Protein AF-A0A924CI95-F1 (afdb_monomer)

Secondary structure (DSSP, 8-state):
--HHHHHHHHHHHHHHHHSSS-HHHHSPPTTEEEE-SS---B-TTS-BBSS-TT-S-TTSSPBGGGGHHHHHHHHTTSPPP--PPPSSS----EEEESSSS--EEEEEEES-PPTTS--SSS--B--EETTTTEEEEEEE-

Structure (mmCIF, N/CA/C/O backbone):
data_AF-A0A924CI95-F1
#
_entry.id   AF-A0A924CI95-F1
#
loop_
_atom_site.group_PDB
_atom_site.id
_atom_site.type_symbol
_atom_site.label_atom_id
_atom_site.label_alt_id
_atom_site.label_comp_id
_atom_site.label_asym_id
_atom_site.label_entity_id
_atom_site.label_seq_id
_atom_site.pdbx_PDB_ins_code
_atom_site.Cartn_x
_atom_site.Cartn_y
_atom_site.Cartn_z
_atom_site.occupancy
_atom_site.B_iso_or_equiv
_atom_site.auth_seq_id
_atom_site.auth_comp_id
_atom_site.auth_asym_id
_atom_site.auth_atom_id
_atom_site.pdbx_PDB_model_num
ATOM 1 N N . MET A 1 1 ? -2.019 -17.481 0.273 1.00 57.91 1 MET A N 1
ATOM 2 C CA . MET A 1 1 ? -2.582 -16.121 0.451 1.00 57.91 1 MET A CA 1
ATOM 3 C C . MET A 1 1 ? -1.771 -15.187 -0.426 1.00 57.91 1 MET A C 1
ATOM 5 O O . MET A 1 1 ? -0.556 -15.307 -0.402 1.00 57.91 1 MET A O 1
ATOM 9 N N . THR A 1 2 ? -2.404 -14.341 -1.238 1.00 73.06 2 THR A N 1
ATOM 10 C CA . THR A 1 2 ? -1.677 -13.394 -2.101 1.00 73.06 2 THR A CA 1
ATOM 11 C C . THR A 1 2 ? -1.003 -12.303 -1.264 1.00 73.06 2 THR A C 1
ATOM 13 O O . THR A 1 2 ? -1.519 -11.950 -0.201 1.00 73.06 2 THR A O 1
ATOM 16 N N . VAL A 1 3 ? 0.123 -11.753 -1.738 1.00 78.25 3 VAL A N 1
ATOM 17 C CA . VAL A 1 3 ? 0.862 -10.661 -1.064 1.00 78.25 3 VAL A CA 1
ATOM 18 C C . VAL A 1 3 ? -0.058 -9.488 -0.728 1.00 78.25 3 VAL A C 1
ATOM 20 O O . VAL A 1 3 ? -0.042 -8.989 0.393 1.00 78.25 3 VAL A O 1
ATOM 23 N N . GLY A 1 4 ? -0.942 -9.099 -1.652 1.00 79.12 4 GLY A N 1
ATOM 24 C CA . GLY A 1 4 ? -1.919 -8.045 -1.386 1.00 79.12 4 GLY A CA 1
ATOM 25 C C . GLY A 1 4 ? -2.813 -8.359 -0.190 1.00 79.12 4 GLY A C 1
ATOM 26 O O . GLY A 1 4 ? -3.060 -7.481 0.634 1.00 79.12 4 GLY A O 1
ATOM 27 N N . ASN A 1 5 ? -3.307 -9.597 -0.075 1.00 81.56 5 ASN A N 1
ATOM 28 C CA . ASN A 1 5 ? -4.208 -9.973 1.014 1.00 81.56 5 ASN A CA 1
ATOM 29 C C . ASN A 1 5 ? -3.487 -10.021 2.363 1.00 81.56 5 ASN A C 1
ATOM 31 O O . ASN A 1 5 ? -4.116 -9.769 3.389 1.00 81.56 5 ASN A O 1
ATOM 35 N N . GLN A 1 6 ? -2.188 -10.324 2.369 1.00 87.00 6 GLN A N 1
ATOM 36 C CA . GLN A 1 6 ? -1.363 -10.223 3.571 1.00 87.00 6 GLN A CA 1
ATOM 37 C C . GLN A 1 6 ? -1.256 -8.759 4.022 1.00 87.00 6 GLN A C 1
ATOM 39 O O . GLN A 1 6 ? -1.533 -8.465 5.181 1.00 87.00 6 GLN A O 1
ATOM 44 N N . TRP A 1 7 ? -0.977 -7.833 3.096 1.00 90.00 7 TRP A N 1
ATOM 45 C CA . TRP A 1 7 ? -0.962 -6.395 3.386 1.00 90.00 7 TRP A CA 1
ATOM 46 C C . TRP A 1 7 ? -2.325 -5.874 3.846 1.00 90.00 7 TRP A C 1
ATOM 48 O O . TRP A 1 7 ? -2.407 -5.204 4.870 1.00 90.00 7 TRP A O 1
ATOM 58 N N . TYR A 1 8 ? -3.409 -6.232 3.154 1.00 89.81 8 TYR A N 1
ATOM 59 C CA . TYR A 1 8 ? -4.773 -5.873 3.556 1.00 89.81 8 TYR A CA 1
ATOM 60 C C . TYR A 1 8 ? -5.068 -6.306 4.998 1.00 89.81 8 TYR A C 1
ATOM 62 O O . TYR A 1 8 ? -5.515 -5.500 5.811 1.00 89.81 8 TYR A O 1
ATOM 70 N N . LYS A 1 9 ? -4.781 -7.570 5.338 1.00 90.81 9 LYS A N 1
ATOM 71 C CA . LYS A 1 9 ? -5.005 -8.087 6.694 1.00 90.81 9 LYS A CA 1
ATOM 72 C C . LYS A 1 9 ? -4.177 -7.349 7.736 1.00 90.81 9 LYS A C 1
ATOM 74 O O . LYS A 1 9 ? -4.710 -7.061 8.800 1.00 90.81 9 LYS A O 1
ATOM 79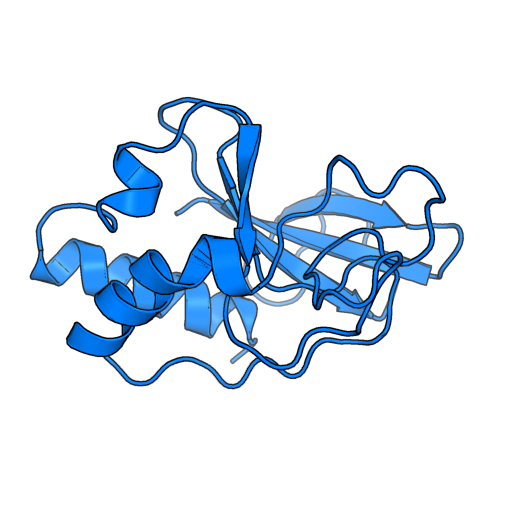 N N . LEU A 1 10 ? -2.928 -7.013 7.421 1.00 93.81 10 LEU A N 1
ATOM 80 C CA . LEU A 1 10 ? -2.069 -6.246 8.316 1.00 93.81 10 LEU A CA 1
ATOM 81 C C . LEU A 1 10 ? -2.665 -4.868 8.633 1.00 93.81 10 LEU A C 1
ATOM 83 O O . LEU A 1 10 ? -2.707 -4.474 9.794 1.00 93.81 10 LEU A O 1
ATOM 87 N N . PHE A 1 11 ? -3.202 -4.168 7.630 1.00 94.19 11 PHE A N 1
ATOM 88 C CA . PHE A 1 11 ? -3.889 -2.892 7.844 1.00 94.19 11 PHE A CA 1
ATOM 89 C C . PHE A 1 11 ? -5.149 -3.030 8.697 1.00 94.19 11 PHE A C 1
ATOM 91 O O . PHE A 1 11 ? -5.328 -2.257 9.637 1.00 94.19 11 PHE A O 1
ATOM 98 N N . LYS A 1 12 ? -5.998 -4.031 8.425 1.00 94.12 12 LYS A N 1
ATOM 99 C CA . LYS A 1 12 ? -7.193 -4.278 9.252 1.00 94.12 12 LYS A CA 1
ATOM 100 C C . LYS A 1 12 ? -6.827 -4.672 10.684 1.00 94.12 12 LYS A C 1
ATOM 102 O O . LYS A 1 12 ? -7.531 -4.294 11.613 1.00 94.12 12 LYS A O 1
ATOM 107 N N . GLN A 1 13 ? -5.728 -5.399 10.875 1.00 94.88 13 GLN A N 1
ATOM 108 C CA . GLN A 1 13 ? -5.216 -5.731 12.201 1.00 94.88 13 GLN A CA 1
ATOM 109 C C . GLN A 1 13 ? -4.696 -4.487 12.930 1.00 94.88 13 GLN A C 1
ATOM 111 O O . GLN A 1 13 ? -5.023 -4.301 14.100 1.00 94.88 13 GLN A O 1
ATOM 116 N N . TYR A 1 14 ? -3.932 -3.627 12.250 1.00 95.69 14 TYR A N 1
ATOM 117 C CA . TYR A 1 14 ? -3.474 -2.361 12.822 1.00 95.69 14 TYR A CA 1
ATOM 118 C C . TYR A 1 14 ? -4.659 -1.506 13.282 1.00 95.69 14 TYR A C 1
ATOM 120 O O . TYR A 1 14 ? -4.667 -1.036 14.418 1.00 95.69 14 TYR A O 1
ATOM 128 N N . GLU A 1 15 ? -5.674 -1.357 12.429 1.00 94.75 15 GLU A N 1
ATOM 129 C CA . GLU A 1 15 ? -6.890 -0.598 12.734 1.00 94.75 15 GLU A CA 1
ATOM 130 C C . GLU A 1 15 ? -7.669 -1.199 13.910 1.00 94.75 15 GLU A C 1
ATOM 132 O O . GLU A 1 15 ? -8.109 -0.465 14.789 1.00 94.75 15 GLU A O 1
ATOM 137 N N . ALA A 1 16 ? -7.784 -2.526 13.987 1.00 95.38 16 ALA A N 1
ATOM 138 C CA . ALA A 1 16 ? -8.455 -3.192 15.102 1.00 95.38 16 ALA A CA 1
ATOM 139 C C . ALA A 1 16 ? -7.743 -2.976 16.451 1.00 95.38 16 ALA A C 1
ATOM 141 O O . ALA A 1 16 ? -8.407 -2.913 17.483 1.00 95.38 16 ALA A O 1
ATOM 142 N N . ILE A 1 17 ? -6.410 -2.868 16.452 1.00 96.19 17 ILE A N 1
ATOM 143 C CA . ILE A 1 17 ? -5.604 -2.672 17.667 1.00 96.19 17 ILE A CA 1
ATOM 144 C C . ILE A 1 17 ? -5.572 -1.196 18.086 1.00 96.19 17 ILE A C 1
ATOM 146 O O . ILE A 1 17 ? -5.691 -0.894 19.271 1.00 96.19 17 ILE A O 1
ATOM 150 N N . ASN A 1 18 ? -5.415 -0.281 17.128 1.00 95.31 18 ASN A N 1
ATOM 151 C CA . ASN A 1 18 ? -5.163 1.140 17.395 1.00 95.31 18 ASN A CA 1
ATOM 152 C C . ASN A 1 18 ? -6.406 2.030 17.221 1.00 95.31 18 ASN A C 1
ATOM 154 O O . ASN A 1 18 ? -6.355 3.231 17.484 1.00 95.31 18 ASN A O 1
ATOM 158 N N . GLY A 1 19 ? -7.519 1.470 16.744 1.00 94.38 19 GLY A N 1
ATOM 159 C CA . GLY A 1 19 ? -8.773 2.176 16.472 1.00 94.38 19 GLY A CA 1
ATOM 160 C C . GLY A 1 19 ? -8.774 3.030 15.199 1.00 94.38 19 GLY A C 1
ATOM 161 O O . GLY A 1 19 ? -9.828 3.529 14.821 1.00 94.38 19 GLY A O 1
ATOM 162 N N . ASN A 1 20 ? -7.624 3.200 14.539 1.00 92.44 20 ASN A N 1
ATOM 163 C CA . ASN A 1 20 ? -7.453 3.964 13.302 1.00 92.44 20 ASN A CA 1
ATOM 164 C C . ASN A 1 20 ? -6.379 3.323 12.408 1.00 92.44 20 ASN A C 1
ATOM 166 O O . ASN A 1 20 ? -5.550 2.543 12.878 1.00 92.44 20 ASN A O 1
ATOM 170 N N . LEU A 1 21 ? -6.355 3.695 11.125 1.00 92.38 21 LEU A N 1
ATOM 171 C CA . LEU A 1 21 ? -5.234 3.401 10.223 1.00 92.38 21 LEU A CA 1
ATOM 172 C C . LEU A 1 21 ? -3.939 4.115 10.669 1.00 92.38 21 LEU A C 1
ATOM 174 O O . LEU A 1 21 ? -4.017 5.108 11.397 1.00 92.38 21 LEU A O 1
ATOM 178 N N . PRO A 1 22 ? -2.755 3.660 10.200 1.00 94.31 22 PRO A N 1
ATOM 179 C CA . PRO A 1 22 ? -1.479 4.299 10.514 1.00 94.31 22 PRO A CA 1
ATOM 180 C C . PRO A 1 22 ? -1.478 5.805 10.259 1.00 94.31 22 PRO A C 1
ATOM 182 O O . PRO A 1 22 ? -2.048 6.287 9.271 1.00 94.31 22 PRO A O 1
ATOM 185 N N . SER A 1 23 ? -0.799 6.547 11.130 1.00 92.06 23 SER A N 1
ATOM 186 C CA . SER A 1 23 ? -0.831 8.011 11.146 1.00 92.06 23 SER A CA 1
ATOM 187 C C . SER A 1 23 ? -0.351 8.615 9.826 1.00 92.06 23 SER A C 1
ATOM 189 O O . SER A 1 23 ? -0.969 9.548 9.307 1.00 92.06 23 SER A O 1
ATOM 191 N N . GLN A 1 24 ? 0.676 8.013 9.218 1.00 89.12 24 GLN A N 1
ATOM 192 C CA . GLN A 1 24 ? 1.209 8.457 7.934 1.00 89.12 24 GLN A CA 1
ATOM 193 C C . GLN A 1 24 ? 0.193 8.319 6.787 1.00 89.12 24 GLN A C 1
ATOM 195 O O . GLN A 1 24 ? 0.229 9.097 5.839 1.00 89.12 24 GLN A O 1
ATOM 200 N N . ILE A 1 25 ? -0.747 7.373 6.875 1.00 89.12 25 ILE A N 1
ATOM 201 C CA . ILE A 1 25 ? -1.837 7.219 5.902 1.00 89.12 25 ILE A CA 1
ATOM 202 C C . ILE A 1 25 ? -2.991 8.170 6.225 1.00 89.12 25 ILE A C 1
ATOM 204 O O . ILE A 1 25 ? -3.523 8.834 5.328 1.00 89.12 25 ILE A O 1
ATOM 208 N N . ALA A 1 26 ? -3.376 8.259 7.497 1.00 86.81 26 ALA A N 1
ATOM 209 C CA . ALA A 1 26 ? -4.475 9.113 7.934 1.00 86.81 26 ALA A CA 1
ATOM 210 C C . ALA A 1 26 ? -4.200 10.594 7.611 1.00 86.81 26 ALA A C 1
ATOM 212 O O . ALA A 1 26 ? -5.056 11.266 7.033 1.00 86.81 26 ALA A O 1
ATOM 213 N N . ALA A 1 27 ? -2.979 11.068 7.881 1.00 87.75 27 ALA A N 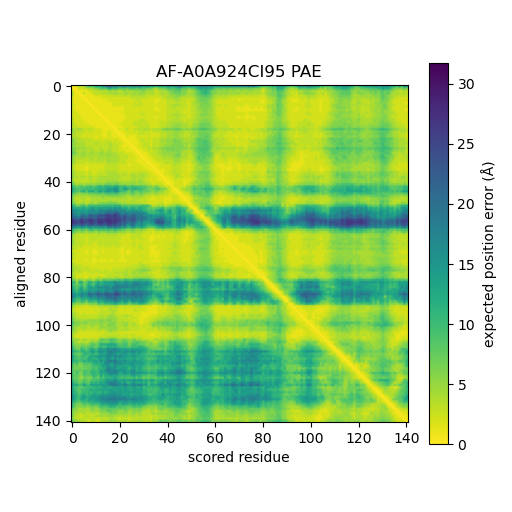1
ATOM 214 C CA . ALA A 1 27 ? -2.557 12.451 7.656 1.00 87.75 27 ALA A CA 1
ATOM 215 C C . ALA A 1 27 ? -2.100 12.750 6.216 1.00 87.75 27 ALA A C 1
ATOM 217 O O . ALA A 1 27 ? -1.919 13.916 5.863 1.00 87.75 27 ALA A O 1
ATOM 218 N N . ALA A 1 28 ? -1.912 11.728 5.374 1.00 87.44 28 ALA A N 1
ATOM 219 C CA . ALA A 1 28 ? -1.480 11.929 3.996 1.00 87.44 28 ALA A CA 1
ATOM 220 C C . ALA A 1 28 ? -2.496 12.759 3.184 1.00 87.44 28 ALA A C 1
ATOM 222 O O . ALA A 1 28 ? -3.708 12.549 3.323 1.00 87.44 28 ALA A O 1
ATOM 223 N N . PRO A 1 29 ? -2.042 13.663 2.299 1.00 88.69 29 PRO A N 1
ATOM 224 C CA . PRO A 1 29 ? -2.928 14.362 1.378 1.00 88.69 29 PRO A CA 1
ATOM 225 C C . PRO A 1 29 ? -3.599 13.405 0.377 1.00 88.69 29 PRO A C 1
ATOM 227 O O . PRO A 1 29 ? -3.230 12.240 0.218 1.00 88.69 29 PRO A O 1
ATOM 230 N N . ALA A 1 30 ? -4.616 13.907 -0.323 1.00 87.38 30 ALA A N 1
ATOM 231 C CA . ALA A 1 30 ? -5.185 13.185 -1.455 1.00 87.38 30 ALA A CA 1
ATOM 232 C C . ALA A 1 30 ? -4.125 12.979 -2.553 1.00 87.38 30 ALA A C 1
ATOM 234 O O . ALA A 1 30 ? -3.220 13.792 -2.734 1.00 87.38 30 ALA A O 1
ATOM 235 N N . ASN A 1 31 ? -4.275 11.896 -3.307 1.00 82.69 31 ASN A N 1
ATOM 236 C CA . ASN A 1 31 ? -3.337 11.378 -4.301 1.00 82.69 31 ASN A CA 1
ATOM 237 C C . ASN A 1 31 ? -1.996 10.866 -3.749 1.00 82.69 31 ASN A C 1
ATOM 239 O O . ASN A 1 31 ? -1.106 10.549 -4.541 1.00 82.69 31 ASN A O 1
ATOM 243 N N . THR A 1 32 ? -1.845 10.713 -2.429 1.00 87.06 32 THR A N 1
ATOM 244 C CA . THR A 1 32 ? -0.644 10.094 -1.856 1.00 87.06 32 THR A CA 1
ATOM 245 C C . THR A 1 32 ? -0.527 8.624 -2.245 1.00 87.06 32 THR A C 1
ATOM 247 O O . THR A 1 32 ? -1.506 7.869 -2.278 1.00 87.06 32 THR A O 1
ATOM 250 N N . ARG A 1 33 ? 0.716 8.221 -2.517 1.00 87.56 33 ARG A N 1
ATOM 251 C CA . ARG A 1 33 ? 1.127 6.842 -2.755 1.00 87.56 33 ARG A CA 1
ATOM 252 C C . ARG A 1 33 ? 2.272 6.503 -1.806 1.00 87.56 33 ARG A C 1
ATOM 254 O O . ARG A 1 33 ? 3.164 7.326 -1.644 1.00 87.56 33 ARG A O 1
ATOM 261 N N . LEU A 1 34 ? 2.237 5.328 -1.184 1.00 90.62 34 LEU A N 1
ATOM 262 C CA . LEU A 1 34 ? 3.275 4.861 -0.253 1.00 90.62 34 LEU A CA 1
ATOM 263 C C . LEU A 1 34 ? 3.627 3.408 -0.559 1.00 90.62 34 LEU A C 1
ATOM 265 O O . LEU A 1 34 ? 2.734 2.574 -0.675 1.00 90.62 34 LEU A O 1
ATOM 269 N N . CYS A 1 35 ? 4.910 3.101 -0.690 1.00 90.31 35 CYS A N 1
ATOM 270 C CA . CYS A 1 35 ? 5.398 1.753 -0.932 1.00 90.31 35 CYS A CA 1
ATOM 271 C C . CYS A 1 35 ? 5.156 0.822 0.263 1.00 90.31 35 CYS A C 1
ATOM 273 O O . CYS A 1 35 ? 5.202 1.234 1.421 1.00 90.31 35 CYS A O 1
ATOM 275 N N . LEU A 1 36 ? 4.886 -0.453 -0.024 1.00 91.31 36 LEU A N 1
ATOM 276 C CA . LEU A 1 36 ? 4.657 -1.486 0.983 1.00 91.31 36 LEU A CA 1
ATOM 277 C C . LEU A 1 36 ? 5.737 -2.574 0.905 1.00 91.31 36 LEU A C 1
ATOM 279 O O . LEU A 1 36 ? 5.761 -3.400 -0.008 1.00 91.31 36 LEU A O 1
ATOM 283 N N . GLY A 1 37 ? 6.610 -2.615 1.904 1.00 89.38 37 GLY A N 1
ATOM 284 C CA . GLY A 1 37 ? 7.745 -3.536 1.950 1.00 89.38 37 GLY A CA 1
ATOM 285 C C . GLY A 1 37 ? 9.028 -2.893 1.436 1.00 89.38 37 GLY A C 1
ATOM 286 O O . GLY A 1 37 ? 9.152 -1.671 1.435 1.00 89.38 37 GLY A O 1
ATOM 287 N N . THR A 1 38 ? 9.993 -3.726 1.057 1.00 87.38 38 THR A N 1
ATOM 288 C CA . THR A 1 38 ? 11.350 -3.293 0.711 1.00 87.38 38 THR A CA 1
ATOM 289 C C . THR A 1 38 ? 11.927 -4.074 -0.466 1.00 87.38 38 THR A C 1
ATOM 291 O O . THR A 1 38 ? 11.389 -5.108 -0.873 1.00 87.38 38 THR A O 1
ATOM 294 N N . GLY A 1 39 ? 13.054 -3.595 -0.996 1.00 84.06 39 GLY A N 1
ATOM 295 C CA . GLY A 1 39 ? 13.793 -4.260 -2.069 1.00 84.06 39 GLY A CA 1
ATOM 296 C C . GLY A 1 39 ? 13.252 -3.940 -3.458 1.00 84.06 39 GLY A C 1
ATOM 297 O O . GLY A 1 39 ? 13.426 -4.746 -4.374 1.00 84.06 39 GLY A O 1
ATOM 298 N N . PHE A 1 40 ? 12.588 -2.792 -3.615 1.00 84.12 40 PHE A N 1
ATOM 299 C CA . PHE A 1 40 ? 12.073 -2.353 -4.905 1.00 84.12 40 PHE A CA 1
ATOM 300 C C . PHE A 1 40 ? 13.213 -2.082 -5.905 1.00 84.12 40 PHE A C 1
ATOM 302 O O . PHE A 1 40 ? 14.302 -1.658 -5.510 1.00 84.12 40 PHE A O 1
ATOM 309 N N . PRO A 1 41 ? 12.991 -2.292 -7.215 1.00 79.44 41 PRO A N 1
ATOM 310 C CA . PRO A 1 41 ? 13.971 -1.958 -8.238 1.00 79.44 41 PRO A CA 1
ATOM 311 C C . PRO A 1 41 ? 14.401 -0.492 -8.187 1.00 79.44 41 PRO A C 1
ATOM 313 O O . PRO A 1 41 ? 13.600 0.414 -7.937 1.00 79.44 41 PRO A O 1
ATOM 316 N N . ILE A 1 42 ? 15.684 -0.275 -8.465 1.00 79.25 42 ILE A N 1
ATOM 317 C CA . ILE A 1 42 ? 16.286 1.053 -8.529 1.00 79.25 42 ILE A CA 1
ATOM 318 C C . ILE A 1 42 ? 15.878 1.705 -9.852 1.00 79.25 42 ILE A C 1
ATOM 320 O O . ILE A 1 42 ? 16.244 1.233 -10.927 1.00 79.25 42 ILE A O 1
ATOM 324 N N . GLY A 1 43 ? 15.099 2.782 -9.763 1.00 69.56 43 GLY A N 1
ATOM 325 C CA . GLY A 1 43 ? 14.699 3.591 -10.910 1.00 69.56 43 GLY A CA 1
ATOM 326 C C . GLY A 1 43 ? 15.706 4.697 -11.238 1.00 69.56 43 GLY A C 1
ATOM 327 O O . GLY A 1 43 ? 16.799 4.787 -10.670 1.00 69.56 43 GLY A O 1
ATOM 328 N N . ASN A 1 44 ? 15.303 5.601 -12.135 1.00 66.25 44 ASN A N 1
ATOM 329 C CA . ASN A 1 44 ? 16.087 6.791 -12.467 1.00 66.25 44 ASN A CA 1
ATOM 330 C C . ASN A 1 44 ? 16.418 7.622 -11.214 1.00 66.25 44 ASN A C 1
ATOM 332 O O . ASN A 1 44 ? 15.559 7.867 -10.361 1.00 66.25 44 ASN A O 1
ATOM 336 N N . GLY A 1 45 ? 17.677 8.063 -11.123 1.00 72.00 45 GLY A N 1
ATOM 337 C CA . GLY A 1 45 ? 18.208 8.792 -9.968 1.00 72.00 45 GLY A CA 1
ATOM 338 C C . GLY A 1 45 ? 18.777 7.909 -8.853 1.00 72.00 45 GLY A C 1
ATOM 339 O O . GLY A 1 45 ? 19.134 8.439 -7.808 1.00 72.00 45 GLY A O 1
ATOM 340 N N . GLY A 1 46 ? 18.876 6.588 -9.050 1.00 76.88 46 GLY A N 1
ATOM 341 C CA . GLY A 1 46 ? 19.533 5.690 -8.090 1.00 76.88 46 GLY A CA 1
ATOM 342 C C . GLY A 1 46 ? 18.688 5.354 -6.857 1.00 76.88 46 GLY A C 1
ATOM 343 O O . GLY A 1 46 ? 19.229 4.892 -5.858 1.00 76.88 46 GLY A O 1
ATOM 344 N N . VAL A 1 47 ? 17.370 5.569 -6.922 1.00 83.50 47 VAL A N 1
ATOM 345 C CA . VAL A 1 47 ? 16.435 5.378 -5.800 1.00 83.50 47 VAL A CA 1
ATOM 346 C C . VAL A 1 47 ? 15.481 4.213 -6.078 1.00 83.50 47 VAL A C 1
ATOM 348 O O . VAL A 1 47 ? 14.938 4.108 -7.179 1.00 83.50 47 VAL A O 1
ATOM 351 N N . ALA A 1 48 ? 15.255 3.361 -5.074 1.00 85.38 48 ALA A N 1
ATOM 352 C CA . ALA A 1 48 ? 14.283 2.264 -5.114 1.00 85.38 48 ALA A CA 1
ATOM 353 C C . ALA A 1 48 ? 12.830 2.783 -5.090 1.00 85.38 48 ALA A C 1
ATOM 355 O O . ALA A 1 48 ? 12.497 3.651 -4.276 1.00 85.38 48 ALA A O 1
ATOM 356 N N . ARG A 1 49 ? 11.964 2.279 -5.989 1.00 84.62 49 ARG A N 1
ATOM 357 C CA . ARG A 1 49 ? 10.576 2.769 -6.173 1.00 84.62 49 ARG A CA 1
ATOM 358 C C . ARG A 1 49 ? 9.578 1.652 -6.496 1.00 84.62 49 ARG A C 1
ATOM 360 O O . ARG A 1 49 ? 9.852 0.785 -7.325 1.00 84.62 49 ARG A O 1
ATOM 367 N N . CYS A 1 50 ? 8.378 1.728 -5.920 1.00 80.62 50 CYS A N 1
ATOM 368 C CA . CYS A 1 50 ? 7.323 0.717 -6.086 1.00 80.62 50 CYS A CA 1
ATOM 369 C C . CYS A 1 50 ? 6.346 0.958 -7.264 1.00 80.62 50 CYS A C 1
ATOM 371 O O . CYS A 1 50 ? 5.322 0.282 -7.380 1.00 80.62 50 CYS A O 1
ATOM 373 N N . GLN A 1 51 ? 6.619 1.925 -8.149 1.00 76.19 51 GLN A N 1
ATOM 374 C CA . GLN A 1 51 ? 5.779 2.205 -9.322 1.00 76.19 51 GLN A CA 1
ATOM 375 C C . GLN A 1 51 ? 6.597 2.746 -10.514 1.00 76.19 51 GLN A C 1
ATOM 377 O O . GLN A 1 51 ? 7.646 3.355 -10.315 1.00 76.19 51 GLN A O 1
ATOM 382 N N . ASP A 1 52 ? 6.101 2.515 -11.738 1.00 62.56 52 ASP A N 1
ATOM 383 C CA . ASP A 1 52 ? 6.439 3.164 -13.019 1.00 62.56 52 ASP A CA 1
ATOM 384 C C . ASP A 1 52 ? 7.941 3.352 -13.306 1.00 62.56 52 ASP A C 1
ATOM 386 O O . ASP A 1 52 ? 8.393 4.408 -13.750 1.00 62.56 52 ASP A O 1
ATOM 390 N N . VAL A 1 53 ? 8.725 2.283 -13.142 1.00 55.91 53 VAL A N 1
ATOM 391 C CA . VAL A 1 53 ? 10.200 2.293 -13.255 1.00 55.91 53 VAL A CA 1
ATOM 392 C C . VAL A 1 53 ? 10.774 2.641 -14.643 1.00 55.91 53 VAL A C 1
ATOM 394 O O . VAL A 1 53 ? 11.972 2.887 -14.750 1.00 55.91 53 VAL A O 1
ATOM 397 N N . ILE A 1 54 ? 9.958 2.694 -15.707 1.00 50.81 54 ILE A N 1
ATOM 398 C CA . ILE A 1 54 ? 10.417 2.877 -17.105 1.00 50.81 54 ILE A CA 1
ATOM 399 C C . ILE A 1 54 ? 9.971 4.240 -17.700 1.00 50.81 54 ILE A C 1
ATOM 401 O O . ILE A 1 54 ? 10.291 4.537 -18.850 1.00 50.81 54 ILE A O 1
ATOM 405 N N . ILE A 1 55 ? 9.214 5.099 -16.991 1.00 52.00 55 ILE A N 1
ATOM 406 C CA . ILE A 1 55 ? 8.869 6.440 -17.527 1.00 52.00 55 ILE A CA 1
ATOM 407 C C . ILE A 1 55 ? 9.998 7.438 -17.214 1.00 52.00 55 ILE A C 1
ATOM 409 O O . ILE A 1 55 ? 10.386 7.558 -16.054 1.00 52.00 55 ILE A O 1
ATOM 413 N N . PRO A 1 56 ? 10.488 8.219 -18.200 1.00 45.25 56 PRO A N 1
ATOM 414 C CA . PRO A 1 56 ? 11.550 9.211 -17.994 1.00 45.25 56 PRO A CA 1
ATOM 415 C C . PRO A 1 56 ? 11.210 10.350 -17.016 1.00 45.25 56 PRO A C 1
ATOM 417 O O . PRO A 1 56 ? 12.109 11.067 -16.589 1.00 45.25 56 PRO A O 1
ATOM 420 N N . SER A 1 57 ? 9.943 10.541 -16.639 1.00 46.84 57 SER A N 1
ATOM 421 C CA . SER A 1 57 ? 9.526 11.549 -15.660 1.00 46.84 57 SER A CA 1
ATOM 422 C C . SER A 1 57 ? 9.492 10.948 -14.252 1.00 46.84 57 SER A C 1
ATOM 424 O O . SER A 1 57 ? 8.434 10.628 -13.712 1.00 46.84 57 SER A O 1
ATOM 426 N N . SER A 1 58 ? 10.668 10.806 -13.649 1.00 48.62 58 SER A N 1
ATOM 427 C CA . SER A 1 58 ? 10.931 10.287 -12.299 1.00 48.62 58 SER A CA 1
ATOM 428 C C . SER A 1 58 ? 10.397 11.157 -11.144 1.00 48.62 58 SER A C 1
ATOM 430 O O . SER A 1 58 ? 10.983 11.167 -10.064 1.00 48.62 58 SER A O 1
ATOM 432 N N . LEU A 1 59 ? 9.312 11.908 -11.349 1.00 50.97 59 LEU A N 1
ATOM 433 C CA . LEU A 1 59 ? 8.773 12.852 -10.363 1.00 50.97 59 LEU A CA 1
ATOM 434 C C . LEU A 1 59 ? 7.477 12.388 -9.680 1.00 50.97 59 LEU A C 1
ATOM 436 O O . LEU A 1 59 ? 7.011 13.078 -8.782 1.00 50.97 59 LEU A O 1
ATOM 440 N N . SER A 1 60 ? 6.890 11.246 -10.056 1.00 63.88 60 SER A N 1
ATOM 441 C CA . SER A 1 60 ? 5.562 10.843 -9.549 1.00 63.88 60 SER A CA 1
ATOM 442 C C . SER A 1 60 ? 5.486 9.484 -8.849 1.00 63.88 60 SER A C 1
ATOM 444 O O . SER A 1 60 ? 4.453 9.179 -8.255 1.00 63.88 60 SER A O 1
ATOM 446 N N . SER A 1 61 ? 6.539 8.662 -8.897 1.00 75.50 61 SER A N 1
ATOM 447 C CA . SER A 1 61 ? 6.530 7.347 -8.237 1.00 75.50 61 SER A CA 1
ATOM 448 C C . SER A 1 61 ? 7.137 7.436 -6.837 1.00 75.50 61 SER A C 1
ATOM 450 O O . SER A 1 61 ? 8.263 7.924 -6.728 1.00 75.50 61 SER A O 1
ATOM 452 N N . PRO A 1 62 ? 6.449 6.969 -5.781 1.00 82.31 62 PRO A N 1
ATOM 453 C CA . PRO A 1 62 ? 6.945 7.067 -4.408 1.00 82.31 62 PRO A CA 1
ATOM 454 C C . PRO A 1 62 ? 8.250 6.287 -4.225 1.00 82.31 62 PRO A C 1
ATOM 456 O O . PRO A 1 62 ? 8.430 5.204 -4.798 1.00 82.31 62 PRO A O 1
ATOM 459 N N . ALA A 1 63 ? 9.174 6.860 -3.456 1.00 87.19 63 ALA A N 1
ATOM 460 C CA . ALA A 1 63 ? 10.380 6.164 -3.041 1.00 87.19 63 ALA A CA 1
ATOM 461 C C . ALA A 1 63 ? 10.056 5.174 -1.917 1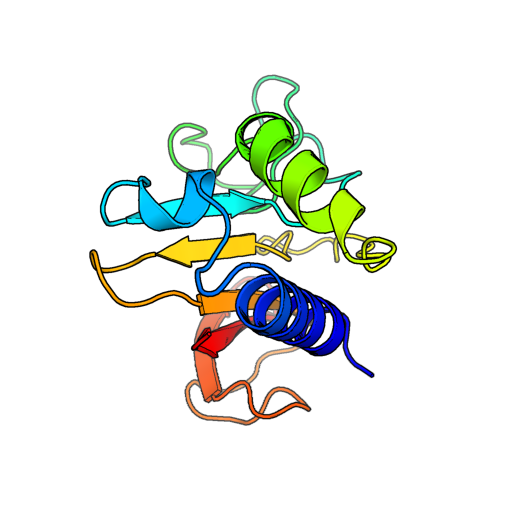.00 87.19 63 ALA A C 1
ATOM 463 O O . ALA A 1 63 ? 9.159 5.403 -1.106 1.00 87.19 63 ALA A O 1
ATOM 464 N N . GLU A 1 64 ? 10.820 4.083 -1.846 1.00 89.19 64 GLU A N 1
ATOM 465 C CA . GLU A 1 64 ? 10.724 3.114 -0.746 1.00 89.19 64 GLU A CA 1
ATOM 466 C C . GLU A 1 64 ? 10.857 3.814 0.620 1.00 89.19 64 GLU A C 1
ATOM 468 O O . GLU A 1 64 ? 10.007 3.637 1.492 1.00 89.19 64 GLU A O 1
ATOM 473 N N . ALA A 1 65 ? 11.844 4.709 0.739 1.00 90.31 65 ALA A N 1
ATOM 474 C CA . ALA A 1 65 ? 12.135 5.470 1.955 1.00 90.31 65 ALA A CA 1
ATOM 475 C C . ALA A 1 65 ? 11.010 6.433 2.383 1.00 90.31 65 ALA A C 1
ATOM 477 O O . ALA A 1 65 ? 10.868 6.728 3.568 1.00 90.31 65 ALA A O 1
ATOM 478 N N . ASP A 1 66 ? 10.150 6.884 1.458 1.00 90.19 66 ASP A N 1
ATOM 479 C CA . ASP A 1 66 ? 9.010 7.748 1.808 1.00 90.19 66 ASP A CA 1
ATOM 480 C C . ASP A 1 66 ? 8.020 7.022 2.737 1.00 90.19 66 ASP A C 1
ATOM 482 O O . ASP A 1 66 ? 7.187 7.647 3.391 1.00 90.19 66 ASP A O 1
ATOM 486 N N . SER A 1 67 ? 8.100 5.690 2.798 1.00 92.62 67 SER A N 1
ATOM 487 C CA . SER A 1 67 ? 7.184 4.825 3.543 1.00 92.62 67 SER A CA 1
ATOM 488 C C . SER A 1 67 ? 7.797 4.260 4.826 1.00 92.62 67 SER A C 1
ATOM 490 O O . SER A 1 67 ? 7.175 3.415 5.468 1.00 92.62 67 SER A O 1
ATOM 492 N N . ASP A 1 68 ? 8.983 4.724 5.234 1.00 93.06 68 ASP A N 1
ATOM 493 C CA . ASP A 1 68 ? 9.694 4.207 6.412 1.00 93.06 68 ASP A CA 1
ATOM 494 C C . ASP A 1 68 ? 8.866 4.321 7.699 1.00 93.06 68 ASP A C 1
ATOM 496 O O . ASP A 1 68 ? 8.797 3.365 8.476 1.00 93.06 68 ASP A O 1
ATOM 500 N N . GLY A 1 69 ? 8.184 5.455 7.900 1.00 93.38 69 GLY A N 1
ATOM 501 C CA . GLY A 1 69 ? 7.297 5.671 9.048 1.00 93.38 69 GLY A CA 1
ATOM 502 C C . GLY A 1 69 ? 6.143 4.666 9.084 1.00 93.38 69 GLY A C 1
ATOM 503 O O . GLY A 1 69 ? 5.901 4.018 10.099 1.00 93.38 69 GLY A O 1
ATOM 504 N N . LEU A 1 70 ? 5.496 4.452 7.943 1.00 94.75 70 LEU A N 1
ATOM 505 C CA . LEU A 1 70 ? 4.396 3.521 7.761 1.00 94.75 70 LEU A CA 1
ATOM 506 C C . LEU A 1 70 ? 4.867 2.091 8.024 1.00 94.75 70 LEU A C 1
ATOM 508 O O . LEU A 1 70 ? 4.204 1.343 8.739 1.00 94.75 70 LEU A O 1
ATOM 512 N N . MET A 1 71 ? 6.024 1.708 7.481 1.00 94.81 71 MET A N 1
ATOM 513 C CA . MET A 1 71 ? 6.607 0.389 7.722 1.00 94.81 71 MET A CA 1
ATOM 514 C C . MET A 1 71 ? 6.961 0.195 9.200 1.00 94.81 71 MET A C 1
ATOM 516 O O . MET A 1 71 ? 6.781 -0.903 9.723 1.00 94.81 71 MET A O 1
ATOM 520 N N . ALA A 1 72 ? 7.437 1.234 9.890 1.00 94.88 72 ALA A N 1
ATOM 521 C CA . ALA A 1 72 ? 7.705 1.185 11.325 1.00 94.88 72 ALA A CA 1
ATOM 522 C C . ALA A 1 72 ? 6.418 1.012 12.148 1.00 94.88 72 ALA A C 1
ATOM 524 O O . ALA A 1 72 ? 6.377 0.138 13.010 1.00 94.88 72 ALA A O 1
ATOM 525 N N . GLU A 1 73 ? 5.357 1.768 11.844 1.00 95.12 73 GLU A N 1
ATOM 526 C CA . GLU A 1 73 ? 4.052 1.630 12.503 1.00 95.12 73 GLU A CA 1
ATOM 527 C C . GLU A 1 73 ? 3.474 0.220 12.314 1.00 95.12 73 GLU A C 1
ATOM 529 O O . GLU A 1 73 ? 3.074 -0.427 13.280 1.00 95.12 73 GLU A O 1
ATOM 534 N N . LEU A 1 74 ? 3.484 -0.304 11.088 1.00 95.00 74 LEU A N 1
ATOM 535 C CA . LEU A 1 74 ? 2.929 -1.626 10.789 1.00 95.00 74 LEU A CA 1
ATOM 536 C C . LEU A 1 74 ? 3.703 -2.775 11.458 1.00 95.00 74 LEU A C 1
ATOM 538 O O . LEU A 1 74 ? 3.092 -3.769 11.850 1.00 95.00 74 LEU A O 1
ATOM 542 N N . ARG A 1 75 ? 5.020 -2.627 11.661 1.00 95.06 75 ARG A N 1
ATOM 543 C CA . ARG A 1 75 ? 5.839 -3.608 12.399 1.00 95.06 75 ARG A CA 1
ATOM 544 C C . ARG A 1 75 ? 5.440 -3.751 13.869 1.00 95.06 75 ARG A C 1
ATOM 546 O O . ARG A 1 75 ? 5.769 -4.763 14.477 1.00 95.06 75 ARG A O 1
ATOM 553 N N . THR A 1 76 ? 4.745 -2.770 14.450 1.00 94.44 76 THR A N 1
ATOM 554 C CA . THR A 1 76 ? 4.322 -2.837 15.861 1.00 94.44 76 THR A CA 1
ATOM 555 C C . THR A 1 76 ? 3.221 -3.868 16.110 1.00 94.44 76 THR A C 1
ATOM 557 O O . THR A 1 76 ? 3.068 -4.328 17.239 1.00 94.44 76 THR A O 1
ATOM 560 N N . VAL A 1 77 ? 2.467 -4.251 15.071 1.00 93.9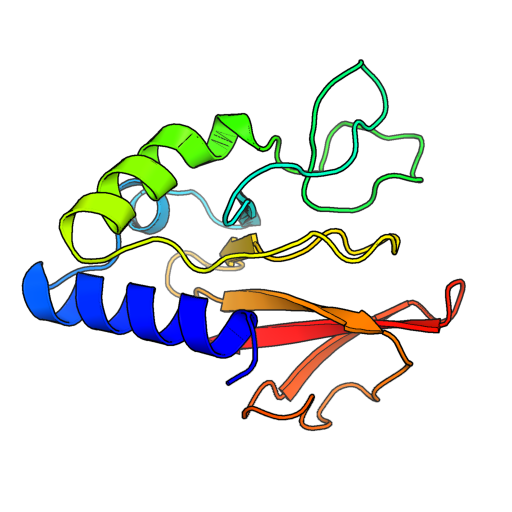4 77 VAL A N 1
ATOM 561 C CA . VAL A 1 77 ? 1.311 -5.151 15.203 1.00 93.94 77 VAL A CA 1
ATOM 562 C C . VAL A 1 77 ? 1.538 -6.542 14.610 1.00 93.94 77 VAL A C 1
ATOM 564 O O . VAL A 1 77 ? 0.870 -7.490 15.024 1.00 93.94 77 VAL A O 1
ATOM 567 N N . SER A 1 78 ? 2.452 -6.694 13.645 1.00 92.12 78 SER A N 1
ATOM 568 C CA . SER A 1 78 ? 2.834 -7.994 13.080 1.00 92.12 78 SER A CA 1
ATOM 569 C C . SER A 1 78 ? 4.114 -7.908 12.244 1.00 92.12 78 SER A C 1
ATOM 571 O O . SER A 1 78 ? 4.592 -6.823 11.912 1.00 92.12 78 SER A O 1
ATOM 573 N N . GLU A 1 79 ? 4.636 -9.067 11.845 1.00 91.44 79 GLU A N 1
ATOM 574 C CA . GLU A 1 79 ? 5.677 -9.146 10.823 1.00 91.44 79 GLU A CA 1
ATOM 575 C C . GLU A 1 79 ? 5.161 -8.629 9.473 1.00 91.44 79 GLU A C 1
ATOM 577 O O . GLU A 1 79 ? 4.012 -8.860 9.083 1.00 91.44 79 GLU A O 1
ATOM 582 N N . LEU A 1 80 ? 6.027 -7.927 8.737 1.00 90.50 80 LEU A N 1
ATOM 583 C CA . LEU A 1 80 ? 5.672 -7.413 7.418 1.00 90.50 80 LEU A CA 1
ATOM 584 C C . LEU A 1 80 ? 5.621 -8.558 6.391 1.00 90.50 80 LEU A C 1
ATOM 586 O O . LEU A 1 80 ? 6.529 -9.393 6.363 1.00 90.50 80 LEU A O 1
ATOM 590 N N . PRO A 1 81 ? 4.616 -8.582 5.498 1.00 87.56 81 PRO A N 1
ATOM 591 C CA . PRO A 1 81 ? 4.560 -9.533 4.398 1.00 87.56 81 PRO A CA 1
ATOM 592 C C . PRO A 1 81 ? 5.825 -9.481 3.538 1.00 87.56 81 PRO A C 1
ATOM 594 O O . PRO A 1 81 ? 6.311 -8.401 3.197 1.00 87.56 81 PRO A O 1
ATOM 597 N N . SER A 1 82 ? 6.330 -10.645 3.117 1.00 75.50 82 SER A N 1
ATOM 598 C CA . SER A 1 82 ? 7.437 -10.698 2.162 1.00 75.50 82 SER A CA 1
ATOM 599 C C . SER A 1 82 ? 6.925 -10.384 0.751 1.00 75.50 82 SER A C 1
ATOM 601 O O . SER A 1 82 ? 6.566 -11.281 -0.017 1.00 75.50 82 SER A O 1
ATOM 603 N N . SER A 1 83 ? 6.867 -9.108 0.390 1.00 64.81 83 SER A N 1
ATOM 604 C CA . SER A 1 83 ? 6.677 -8.697 -0.999 1.00 64.81 83 SER A CA 1
ATOM 605 C C . SER A 1 83 ? 8.019 -8.773 -1.716 1.00 64.81 83 SER A C 1
ATOM 607 O O . SER A 1 83 ? 8.855 -7.895 -1.539 1.00 64.81 83 SER A O 1
ATOM 609 N N . LYS A 1 84 ? 8.248 -9.795 -2.546 1.00 59.69 84 LYS A N 1
ATOM 610 C CA . LYS A 1 84 ? 9.237 -9.624 -3.616 1.00 59.69 84 LYS A CA 1
ATOM 611 C C . LYS A 1 84 ? 8.571 -8.782 -4.702 1.00 59.69 84 LYS A C 1
ATOM 613 O O . LYS A 1 84 ? 7.502 -9.190 -5.164 1.00 59.69 84 LYS A O 1
ATOM 618 N N . PRO A 1 85 ? 9.143 -7.633 -5.090 1.00 60.03 85 PRO A N 1
ATOM 619 C CA . PRO A 1 85 ? 8.605 -6.865 -6.198 1.00 60.03 85 PRO A CA 1
ATOM 620 C C . PRO A 1 85 ? 8.607 -7.743 -7.443 1.00 60.03 85 PRO A C 1
ATOM 622 O O . PRO A 1 85 ? 9.612 -8.381 -7.765 1.00 60.03 85 PRO A O 1
ATOM 625 N N . ILE A 1 86 ? 7.474 -7.785 -8.130 1.00 57.00 86 ILE A N 1
ATOM 626 C CA . ILE A 1 86 ? 7.394 -8.428 -9.434 1.00 57.00 86 ILE A CA 1
ATOM 627 C C . ILE A 1 86 ? 7.994 -7.435 -10.436 1.00 57.00 86 ILE A C 1
ATOM 629 O O . ILE A 1 86 ? 7.544 -6.285 -10.472 1.00 57.00 86 ILE A O 1
ATOM 633 N N . PRO A 1 87 ? 9.021 -7.815 -11.214 1.00 51.03 87 PRO A N 1
ATOM 634 C CA . PRO A 1 87 ? 9.615 -6.937 -12.213 1.00 51.03 87 PRO A CA 1
ATOM 635 C C . PRO A 1 87 ? 8.648 -6.736 -13.392 1.00 51.03 87 PRO A C 1
ATOM 637 O O . PRO A 1 87 ? 8.763 -7.361 -14.438 1.00 51.03 87 PRO A O 1
ATOM 640 N N . SER A 1 88 ? 7.697 -5.824 -13.210 1.00 52.12 88 SER A N 1
ATOM 641 C CA . SER A 1 88 ? 6.888 -5.188 -14.250 1.00 52.12 88 SER A CA 1
ATOM 642 C C . SER A 1 88 ? 6.919 -3.669 -14.018 1.00 52.12 88 SER A C 1
ATOM 644 O O . SER A 1 88 ? 7.425 -3.208 -12.992 1.00 52.12 88 SER A O 1
ATOM 646 N N . ARG A 1 89 ? 6.370 -2.852 -14.929 1.00 53.59 89 ARG A N 1
ATOM 647 C CA . ARG A 1 89 ? 6.209 -1.403 -14.675 1.00 53.59 89 ARG A CA 1
ATOM 648 C C . ARG A 1 89 ? 5.403 -1.105 -13.404 1.00 53.59 89 ARG A C 1
ATOM 650 O O . ARG A 1 89 ? 5.555 -0.025 -12.842 1.00 53.59 89 ARG A O 1
ATOM 657 N N . VAL A 1 90 ? 4.596 -2.052 -12.918 1.00 56.72 90 VAL A N 1
ATOM 658 C CA . VAL A 1 90 ? 3.934 -1.979 -11.612 1.00 56.72 90 VAL A CA 1
ATOM 659 C C . VAL A 1 90 ? 4.752 -2.774 -10.597 1.00 56.72 90 VAL A C 1
ATOM 661 O O . VAL A 1 90 ? 4.488 -3.944 -10.323 1.00 56.72 90 VAL A O 1
ATOM 664 N N . THR A 1 91 ? 5.737 -2.115 -9.999 1.00 66.38 91 THR A N 1
ATOM 665 C CA . THR A 1 91 ? 6.590 -2.649 -8.930 1.00 66.38 91 THR A CA 1
ATOM 666 C C . THR A 1 91 ? 5.889 -2.625 -7.571 1.00 66.38 91 THR A C 1
ATOM 668 O O . THR A 1 91 ? 6.457 -2.202 -6.575 1.00 66.38 91 THR A O 1
ATOM 671 N N . GLY A 1 92 ? 4.622 -3.046 -7.511 1.00 69.31 92 GLY A N 1
ATOM 672 C CA . GLY A 1 92 ? 3.873 -3.112 -6.254 1.00 69.31 92 GLY A CA 1
ATOM 673 C C . GLY A 1 92 ? 4.501 -4.076 -5.230 1.00 69.31 92 GLY A C 1
ATOM 674 O O . GLY A 1 92 ? 5.365 -4.881 -5.590 1.00 69.31 92 GLY A O 1
ATOM 675 N N . PRO A 1 93 ? 4.058 -4.040 -3.957 1.00 85.44 93 PRO A N 1
ATOM 676 C CA . PRO A 1 93 ? 2.811 -3.433 -3.486 1.00 85.44 93 PRO A CA 1
ATOM 677 C C . PRO A 1 93 ? 2.951 -1.993 -2.958 1.00 85.44 93 PRO A C 1
ATOM 679 O O . PRO A 1 93 ? 4.022 -1.572 -2.527 1.00 85.44 93 PRO A O 1
ATOM 682 N N . TYR A 1 94 ? 1.847 -1.239 -2.976 1.00 87.12 94 TYR A N 1
ATOM 683 C CA . TYR A 1 94 ? 1.767 0.134 -2.458 1.00 87.12 94 TYR A CA 1
ATOM 684 C C . TYR A 1 94 ? 0.351 0.497 -1.973 1.00 87.12 94 TYR A C 1
ATOM 686 O O . TYR A 1 94 ? -0.633 -0.140 -2.346 1.00 87.12 94 TYR A O 1
ATOM 694 N N . ILE A 1 95 ? 0.237 1.534 -1.145 1.00 89.88 95 ILE A N 1
ATOM 695 C CA . ILE A 1 95 ? -1.022 2.201 -0.796 1.00 89.88 95 ILE A CA 1
ATOM 696 C C . ILE A 1 95 ? -1.300 3.316 -1.790 1.00 89.88 95 ILE A C 1
ATOM 698 O O . ILE A 1 95 ? -0.401 4.088 -2.115 1.00 89.88 95 ILE A O 1
ATOM 702 N N . PHE A 1 96 ? -2.555 3.441 -2.216 1.00 87.75 96 PHE A N 1
ATOM 703 C CA . PHE A 1 96 ? -3.058 4.594 -2.952 1.00 87.75 96 PHE A CA 1
ATOM 704 C C . PHE A 1 96 ? -4.222 5.246 -2.206 1.00 87.75 96 PHE A C 1
ATOM 706 O O . PHE A 1 96 ? -5.207 4.583 -1.874 1.00 87.75 96 PHE A O 1
ATOM 713 N N . LYS A 1 97 ? -4.108 6.554 -1.971 1.00 87.56 97 LYS A N 1
ATOM 714 C CA . LYS A 1 97 ? -5.119 7.390 -1.320 1.00 87.56 97 LYS A CA 1
ATOM 715 C C . LYS A 1 97 ? -5.693 8.393 -2.335 1.00 87.56 97 LYS A C 1
ATOM 717 O O . LYS A 1 97 ? -5.175 9.501 -2.425 1.00 87.56 97 LYS A O 1
ATOM 722 N N . PRO A 1 98 ? -6.700 8.042 -3.160 1.00 81.44 98 PRO A N 1
ATOM 723 C CA . PRO A 1 98 ? -7.250 8.960 -4.168 1.00 81.44 98 PRO A CA 1
ATOM 724 C C . PRO A 1 98 ? -8.025 10.134 -3.560 1.00 81.44 98 PRO A C 1
ATOM 726 O O . PRO A 1 98 ? -8.052 11.220 -4.132 1.00 81.44 98 PRO A O 1
ATOM 729 N N . THR A 1 99 ? -8.651 9.925 -2.403 1.00 87.06 99 THR A N 1
ATOM 730 C CA . THR A 1 99 ? -9.438 10.929 -1.676 1.00 87.06 99 THR A CA 1
ATOM 731 C C . THR A 1 99 ? -8.952 11.011 -0.232 1.00 87.06 99 THR A C 1
ATOM 733 O O . THR A 1 99 ? -8.106 10.231 0.192 1.00 87.06 99 THR A O 1
ATOM 736 N N . LEU A 1 100 ? -9.479 11.942 0.564 1.00 84.81 100 LEU A N 1
ATOM 737 C CA . LEU A 1 100 ? -9.114 12.031 1.982 1.00 84.81 100 LEU A CA 1
ATOM 738 C C . LEU A 1 100 ? -9.593 10.826 2.812 1.00 84.81 100 LEU A C 1
ATOM 740 O O . LEU A 1 100 ? -9.051 10.592 3.890 1.00 84.81 100 LEU A O 1
ATOM 744 N N . THR A 1 101 ? -10.577 10.072 2.317 1.00 84.88 101 THR A N 1
ATOM 745 C CA . THR A 1 101 ? -11.268 9.008 3.062 1.00 84.88 101 THR A CA 1
ATOM 746 C C . THR A 1 101 ? -11.092 7.618 2.466 1.00 84.88 101 THR A C 1
ATOM 748 O O . THR A 1 101 ? -11.379 6.637 3.145 1.00 84.88 101 THR A O 1
ATOM 751 N N . ASP A 1 102 ? -10.657 7.514 1.210 1.00 86.56 102 ASP A N 1
ATOM 752 C CA . ASP A 1 102 ? -10.513 6.232 0.531 1.00 86.56 102 ASP A CA 1
ATOM 753 C C . ASP A 1 102 ? -9.056 5.806 0.450 1.00 86.56 102 ASP A C 1
ATOM 755 O O . ASP A 1 102 ? -8.187 6.565 0.019 1.00 86.56 102 ASP A O 1
ATOM 759 N N . TYR A 1 103 ? -8.819 4.548 0.807 1.00 88.19 103 TYR A N 1
ATOM 760 C CA . TYR A 1 103 ? -7.500 3.940 0.850 1.00 88.19 103 TYR A CA 1
ATOM 761 C C . TYR A 1 103 ? -7.545 2.605 0.134 1.00 88.19 103 TYR A C 1
ATOM 763 O O . TYR A 1 103 ? -8.472 1.821 0.331 1.00 88.19 103 TYR A O 1
ATOM 771 N N . TYR A 1 104 ? -6.532 2.332 -0.675 1.00 87.56 104 TYR A N 1
ATOM 772 C CA . TYR A 1 104 ? -6.454 1.106 -1.449 1.00 87.56 104 TYR A CA 1
ATOM 773 C C . TYR A 1 104 ? -5.087 0.467 -1.279 1.00 87.56 104 TYR A C 1
ATOM 775 O O . TYR A 1 104 ? -4.070 1.125 -1.480 1.00 87.56 104 TYR A O 1
ATOM 783 N N . VAL A 1 105 ? -5.065 -0.831 -0.979 1.00 89.00 105 VAL A N 1
ATOM 784 C CA . VAL A 1 105 ? -3.877 -1.664 -1.191 1.00 89.00 105 VAL A CA 1
ATOM 785 C C . VAL A 1 105 ? -3.844 -2.028 -2.663 1.00 89.00 105 VAL A C 1
ATOM 787 O O . VAL A 1 105 ? -4.789 -2.640 -3.164 1.00 89.00 105 VAL A O 1
ATOM 790 N N . VAL A 1 106 ? -2.761 -1.664 -3.341 1.00 85.25 106 VAL A N 1
ATOM 791 C CA . VAL A 1 106 ? -2.532 -1.939 -4.756 1.00 85.25 106 VAL A CA 1
ATOM 792 C C . VAL A 1 106 ? -1.371 -2.912 -4.907 1.00 85.25 106 VAL A C 1
ATOM 794 O O . VAL A 1 106 ? -0.321 -2.762 -4.280 1.00 85.25 106 VAL A O 1
ATOM 797 N N . ILE A 1 107 ? -1.563 -3.918 -5.752 1.00 80.94 107 ILE A N 1
ATOM 798 C CA . ILE A 1 107 ? -0.543 -4.893 -6.127 1.00 80.94 107 ILE A CA 1
ATOM 799 C C . ILE A 1 107 ? -0.386 -4.926 -7.644 1.00 80.94 107 ILE A C 1
ATOM 801 O O . ILE A 1 107 ? -1.369 -4.786 -8.370 1.00 80.94 107 ILE A O 1
ATOM 805 N N . GLY A 1 108 ? 0.842 -5.130 -8.115 1.00 75.00 108 GLY A N 1
ATOM 806 C CA . GLY A 1 108 ? 1.075 -5.584 -9.483 1.00 75.00 108 GLY A CA 1
ATOM 807 C C . GLY A 1 108 ? 0.833 -7.088 -9.562 1.00 75.00 108 GLY A C 1
ATOM 808 O O . GLY A 1 108 ? 1.180 -7.815 -8.628 1.00 75.00 108 GLY A O 1
ATOM 809 N N . VAL A 1 109 ? 0.228 -7.549 -10.650 1.00 69.88 109 VAL A N 1
ATOM 810 C CA . VAL A 1 109 ? 0.100 -8.972 -10.974 1.00 69.88 109 VAL A CA 1
ATOM 811 C C . VAL A 1 109 ? 0.621 -9.226 -12.383 1.00 69.88 109 VAL A C 1
ATOM 813 O O . VAL A 1 109 ? 0.403 -8.416 -13.289 1.00 69.88 109 VAL A O 1
ATOM 816 N N . ASP A 1 110 ? 1.309 -10.355 -12.549 1.00 62.50 110 ASP A N 1
ATOM 817 C CA . ASP A 1 110 ? 1.685 -10.859 -13.866 1.00 62.50 110 ASP A CA 1
ATOM 818 C C . ASP A 1 110 ? 0.433 -11.337 -14.611 1.00 62.50 110 ASP A C 1
ATOM 820 O O . ASP A 1 110 ? -0.420 -12.033 -14.048 1.00 62.50 110 ASP A O 1
ATOM 824 N N . GLY A 1 111 ? 0.338 -10.971 -15.889 1.00 62.59 111 GLY A N 1
ATOM 825 C CA . GLY A 1 111 ? -0.822 -11.230 -16.733 1.00 62.59 111 GLY A CA 1
ATOM 826 C C . GLY A 1 111 ? -1.784 -10.044 -16.817 1.00 62.59 111 GLY A C 1
ATOM 827 O O . GLY A 1 111 ? -1.855 -9.180 -15.940 1.00 62.59 111 GLY A O 1
ATOM 828 N N . SER A 1 112 ? -2.542 -10.000 -17.911 1.00 64.81 112 SER A N 1
ATOM 829 C CA . SER A 1 112 ? -3.579 -8.994 -18.124 1.00 64.81 112 SER A CA 1
ATOM 830 C C . SER A 1 112 ? -4.928 -9.475 -17.591 1.00 64.81 112 SER A C 1
ATOM 832 O O . SER A 1 112 ? -5.525 -10.406 -18.129 1.00 64.81 112 SER A O 1
ATOM 834 N N . TYR A 1 113 ? -5.424 -8.801 -16.556 1.00 67.81 113 TYR A N 1
ATOM 835 C CA . TYR A 1 113 ? -6.780 -8.957 -16.035 1.00 67.81 113 TYR A CA 1
ATOM 836 C C . TYR A 1 113 ? -7.626 -7.783 -16.523 1.00 67.81 113 TYR A C 1
ATOM 838 O O . TYR A 1 113 ? -7.169 -6.645 -16.502 1.00 67.81 113 TYR A O 1
ATOM 846 N N . SER A 1 114 ? -8.864 -8.017 -16.959 1.00 66.44 114 SER A N 1
ATOM 847 C CA . SER A 1 114 ? -9.771 -6.908 -17.272 1.00 66.44 114 SER A CA 1
ATOM 848 C C . SER A 1 114 ? -10.097 -6.107 -16.009 1.00 66.44 114 SER A C 1
ATOM 850 O O . SER A 1 114 ? -10.235 -6.678 -14.928 1.00 66.44 114 SER A O 1
ATOM 852 N N . ILE A 1 115 ? -10.295 -4.793 -16.141 1.00 65.56 115 ILE A N 1
ATOM 853 C CA . ILE A 1 115 ? -10.824 -3.962 -15.048 1.00 65.56 115 ILE A CA 1
ATOM 854 C C . ILE A 1 115 ? -12.135 -4.590 -14.549 1.00 65.56 115 ILE A C 1
ATOM 856 O O . ILE A 1 115 ? -12.998 -4.925 -15.358 1.00 65.56 115 ILE A O 1
ATOM 860 N N . GLY A 1 116 ? -12.281 -4.780 -13.235 1.00 63.75 116 GLY A N 1
ATOM 861 C CA . GLY A 1 116 ? -13.445 -5.462 -12.657 1.00 63.75 116 GLY A CA 1
ATOM 862 C C . GLY A 1 116 ? -13.271 -6.967 -12.433 1.00 63.75 116 GLY A C 1
ATOM 863 O O . GLY A 1 116 ? -14.069 -7.549 -11.700 1.00 63.75 116 GLY A O 1
ATOM 864 N N . ALA A 1 117 ? -12.254 -7.607 -13.021 1.00 65.69 117 ALA A N 1
ATOM 865 C CA . ALA A 1 117 ? -11.975 -9.021 -12.773 1.00 65.69 117 ALA A CA 1
ATOM 866 C C . ALA A 1 117 ? -11.285 -9.220 -11.419 1.00 65.69 117 ALA A C 1
ATOM 868 O O . ALA A 1 117 ? -10.423 -8.432 -11.036 1.00 65.69 117 ALA A O 1
ATOM 869 N N . ASP A 1 118 ? -11.647 -10.296 -10.715 1.00 71.31 118 ASP A N 1
ATOM 870 C CA . ASP A 1 118 ? -10.974 -10.675 -9.474 1.00 71.31 118 ASP A CA 1
ATOM 871 C C . ASP A 1 118 ? -9.563 -11.194 -9.771 1.00 71.31 118 ASP A C 1
ATOM 873 O O . ASP A 1 118 ? -9.388 -12.264 -10.355 1.00 71.31 118 ASP A O 1
ATOM 877 N N . CYS A 1 119 ? -8.550 -10.469 -9.302 1.00 72.31 119 CYS A N 1
ATOM 878 C CA . CYS A 1 119 ? -7.147 -10.877 -9.396 1.00 72.31 119 CYS A CA 1
ATOM 879 C C . CYS A 1 119 ? -6.743 -11.917 -8.326 1.00 72.31 119 CYS A C 1
ATOM 881 O O . CYS A 1 119 ? -5.627 -11.885 -7.801 1.00 72.31 119 CYS A O 1
ATOM 883 N N . GLY A 1 120 ? -7.656 -12.817 -7.947 1.00 64.94 120 GLY A N 1
ATOM 884 C CA . GLY A 1 120 ? -7.402 -13.908 -7.002 1.00 64.94 120 GLY A CA 1
ATOM 885 C C . GLY A 1 120 ? -7.383 -13.486 -5.528 1.00 64.94 120 GLY A C 1
ATOM 886 O O . GLY A 1 120 ? -6.491 -13.885 -4.770 1.00 64.94 120 GLY A O 1
ATOM 887 N N . GLY A 1 121 ? -8.348 -12.672 -5.086 1.00 65.88 121 GLY A N 1
ATOM 888 C CA . GLY A 1 121 ? -8.421 -12.254 -3.681 1.00 65.88 121 GLY A CA 1
ATOM 889 C C . GLY A 1 121 ? -9.448 -11.179 -3.313 1.00 65.88 121 GLY A C 1
ATOM 890 O O . GLY A 1 121 ? -9.316 -10.583 -2.234 1.00 65.88 121 GLY A O 1
ATOM 891 N N . GLY A 1 122 ? -10.422 -10.904 -4.182 1.00 68.19 122 GLY A N 1
ATOM 892 C CA . GLY A 1 122 ? -11.385 -9.808 -4.047 1.00 68.19 122 GLY A CA 1
ATOM 893 C C . GLY A 1 122 ? -10.831 -8.444 -4.473 1.00 68.19 122 GLY A C 1
ATOM 894 O O . GLY A 1 122 ? -11.322 -7.419 -4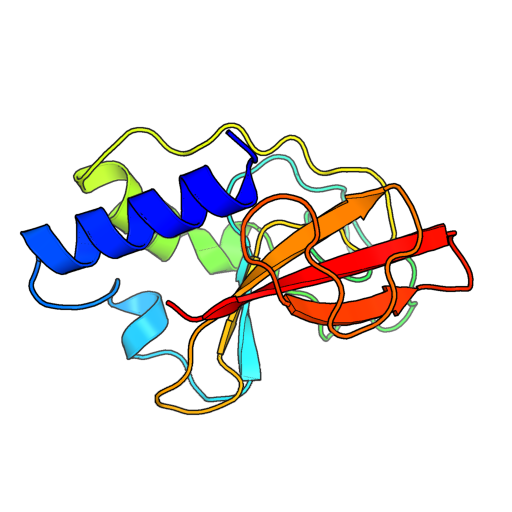.006 1.00 68.19 122 GLY A O 1
ATOM 895 N N . TYR A 1 123 ? -9.786 -8.423 -5.307 1.00 76.00 123 TYR A N 1
ATOM 896 C CA . TYR A 1 123 ? -9.261 -7.196 -5.912 1.00 76.00 123 TYR A CA 1
ATOM 897 C C . TYR A 1 123 ? -10.002 -6.972 -7.224 1.00 76.00 123 TYR A C 1
ATOM 899 O O . TYR A 1 123 ? -9.835 -7.776 -8.132 1.00 76.00 123 TYR A O 1
ATOM 907 N N . ILE A 1 124 ? -10.820 -5.923 -7.316 1.00 69.12 124 ILE A N 1
ATOM 908 C CA . ILE A 1 124 ? -11.763 -5.739 -8.437 1.00 69.12 124 ILE A CA 1
ATOM 909 C C . ILE A 1 124 ? -11.601 -4.398 -9.165 1.00 69.12 124 ILE A C 1
ATOM 911 O O . ILE A 1 124 ? -12.363 -4.086 -10.072 1.00 69.12 124 ILE A O 1
ATOM 915 N N . SER A 1 125 ? -10.613 -3.582 -8.795 1.00 68.25 125 SER A N 1
ATOM 916 C CA . SER A 1 125 ? -10.347 -2.287 -9.438 1.00 68.25 125 SER A CA 1
ATOM 917 C C . SER A 1 125 ? -8.876 -2.123 -9.799 1.00 68.25 125 SER A C 1
ATOM 919 O O . SER A 1 125 ? -8.005 -2.631 -9.093 1.00 68.25 125 SER A O 1
ATOM 921 N N . GLY A 1 126 ? -8.578 -1.376 -10.861 1.00 69.81 126 GLY A N 1
ATOM 922 C CA . GLY A 1 126 ? -7.207 -1.054 -11.252 1.00 69.81 126 GLY A CA 1
ATOM 923 C C . GLY A 1 126 ? -7.072 -0.698 -12.729 1.00 69.81 126 GLY A C 1
ATOM 924 O O . GLY A 1 126 ? -8.061 -0.338 -13.364 1.00 69.81 126 GLY A O 1
ATOM 925 N N . PHE A 1 127 ? -5.854 -0.776 -13.264 1.00 68.25 127 PHE A N 1
ATOM 926 C CA . PHE A 1 127 ? -5.574 -0.512 -14.676 1.00 68.25 127 PHE A CA 1
ATOM 927 C C . PHE A 1 127 ? -4.786 -1.663 -15.302 1.00 68.25 127 PHE A C 1
ATOM 929 O O . PHE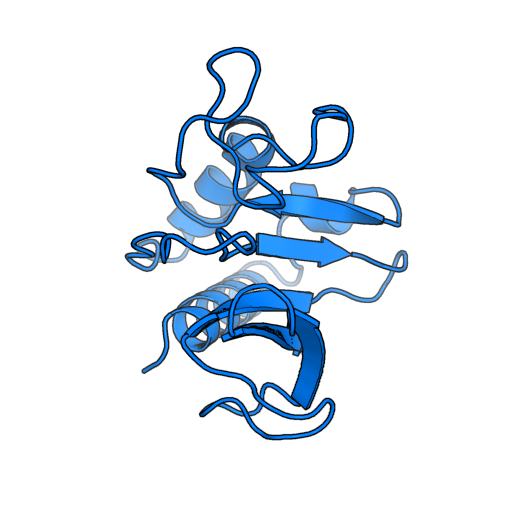 A 1 127 ? -4.011 -2.344 -14.628 1.00 68.25 127 PHE A O 1
ATOM 936 N N . VAL A 1 128 ? -4.990 -1.854 -16.603 1.00 65.62 128 VAL A N 1
ATOM 937 C CA . VAL A 1 128 ? -4.285 -2.854 -17.410 1.00 65.62 128 VAL A CA 1
ATOM 938 C C . VAL A 1 128 ? -3.100 -2.178 -18.084 1.00 65.62 128 VAL A C 1
ATOM 940 O O . VAL A 1 128 ? -3.281 -1.191 -18.796 1.00 65.62 128 VAL A O 1
ATOM 943 N N . ASP A 1 129 ? -1.895 -2.704 -17.881 1.00 62.94 129 ASP A N 1
ATOM 944 C CA . ASP A 1 129 ? -0.719 -2.330 -18.665 1.00 62.94 129 ASP A CA 1
ATOM 945 C C . ASP A 1 129 ? -0.621 -3.273 -19.871 1.00 62.94 129 ASP A C 1
ATOM 947 O O . ASP A 1 129 ? 0.064 -4.299 -19.850 1.00 62.94 129 ASP A O 1
ATOM 951 N N . THR A 1 130 ? -1.356 -2.931 -20.932 1.00 61.28 130 THR A N 1
ATOM 952 C CA . THR A 1 130 ? -1.392 -3.713 -22.176 1.00 61.28 130 THR A CA 1
ATOM 953 C C . THR A 1 130 ? -0.052 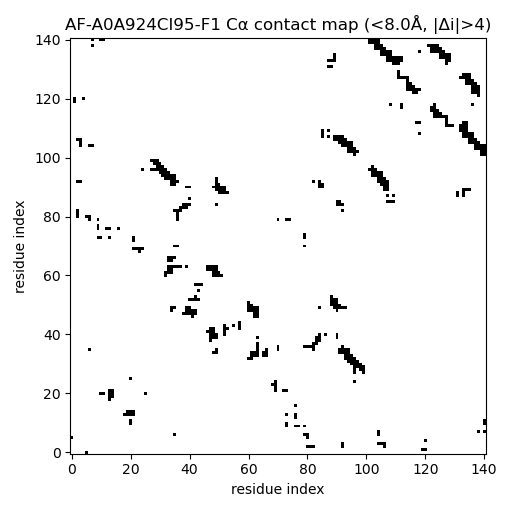-3.726 -22.906 1.00 61.28 130 THR A C 1
ATOM 955 O O . THR A 1 130 ? 0.200 -4.642 -23.681 1.00 61.28 130 THR A O 1
ATOM 958 N N . ALA A 1 131 ? 0.814 -2.734 -22.675 1.00 58.50 131 ALA A N 1
ATOM 959 C CA . ALA A 1 131 ? 2.122 -2.664 -23.319 1.00 58.50 131 ALA A CA 1
ATOM 960 C C . ALA A 1 131 ? 3.105 -3.699 -22.749 1.00 58.50 131 ALA A C 1
ATOM 962 O O . ALA A 1 131 ? 4.044 -4.086 -23.439 1.00 58.50 131 ALA A O 1
ATOM 963 N N . ASN A 1 132 ? 2.881 -4.157 -21.514 1.00 58.62 132 ASN A N 1
ATOM 964 C CA . ASN A 1 132 ? 3.805 -5.041 -20.799 1.00 58.62 132 ASN A CA 1
ATOM 965 C C . ASN A 1 132 ? 3.126 -6.293 -20.221 1.00 58.62 132 ASN A C 1
ATOM 967 O O . ASN A 1 132 ? 3.725 -6.987 -19.405 1.00 58.62 132 ASN A O 1
ATOM 971 N N . ASN A 1 133 ? 1.892 -6.590 -20.648 1.00 64.19 133 ASN A N 1
ATOM 972 C CA . ASN A 1 133 ? 1.110 -7.758 -20.227 1.00 64.19 133 ASN A CA 1
ATOM 973 C C . ASN A 1 133 ? 0.971 -7.888 -18.693 1.00 64.19 133 ASN A C 1
ATOM 975 O O . ASN A 1 133 ? 1.069 -8.982 -18.135 1.00 64.19 133 ASN A O 1
ATOM 979 N N . GLY A 1 134 ? 0.763 -6.756 -18.014 1.00 67.69 134 GLY A N 1
ATOM 980 C CA . GLY A 1 134 ? 0.588 -6.682 -16.562 1.00 67.69 134 GLY A CA 1
ATOM 981 C C . GLY A 1 134 ? -0.717 -5.993 -16.177 1.00 67.69 134 GLY A C 1
ATOM 982 O O . GLY A 1 134 ? -1.387 -5.364 -17.001 1.00 67.69 134 GLY A O 1
ATOM 983 N N . SER A 1 135 ? -1.120 -6.107 -14.916 1.00 72.81 135 SER A N 1
ATOM 984 C CA . SER A 1 135 ? -2.253 -5.353 -14.366 1.00 72.81 135 SER A CA 1
ATOM 985 C C . SER A 1 135 ? -1.961 -4.902 -12.942 1.00 72.81 135 SER A C 1
ATOM 987 O O . SER A 1 135 ? -1.302 -5.600 -12.173 1.00 72.81 135 SER A O 1
ATOM 989 N N . ALA A 1 136 ? -2.455 -3.721 -12.582 1.00 78.00 136 ALA A N 1
ATOM 990 C CA . ALA A 1 136 ? -2.549 -3.311 -11.191 1.00 78.00 136 ALA A CA 1
ATOM 991 C C . ALA A 1 136 ? -3.920 -3.727 -10.663 1.00 78.00 136 ALA A C 1
ATOM 993 O O . ALA A 1 136 ? -4.934 -3.433 -11.292 1.00 78.00 13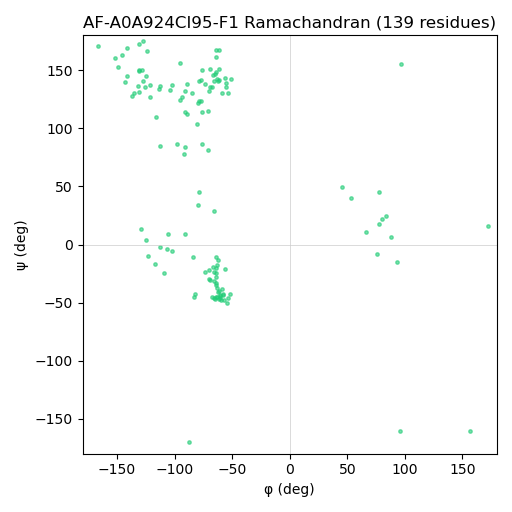6 ALA A O 1
ATOM 994 N N . CYS A 1 137 ? -3.956 -4.362 -9.498 1.00 80.12 137 CYS A N 1
ATOM 995 C CA . CYS A 1 137 ? -5.187 -4.764 -8.834 1.00 80.12 137 CYS A CA 1
ATOM 996 C C . CYS A 1 137 ? -5.249 -4.123 -7.452 1.00 80.12 137 CYS A C 1
ATOM 998 O O . CYS A 1 137 ? -4.255 -4.079 -6.728 1.00 80.12 137 CYS A O 1
ATOM 1000 N N . SER A 1 138 ? -6.416 -3.612 -7.078 1.00 84.81 138 SER A N 1
ATOM 1001 C CA . SER A 1 138 ? -6.599 -2.826 -5.861 1.00 84.81 138 SER A CA 1
ATOM 1002 C C . SER A 1 138 ? -7.789 -3.295 -5.031 1.00 84.81 138 SER A C 1
ATOM 1004 O O . SER A 1 138 ? -8.771 -3.829 -5.551 1.00 84.81 138 SER A O 1
ATOM 1006 N N . LYS A 1 139 ? -7.659 -3.116 -3.717 1.00 87.00 139 LYS A N 1
ATOM 1007 C CA . LYS A 1 139 ? -8.667 -3.459 -2.715 1.00 87.00 139 LYS A CA 1
ATOM 1008 C C . LYS A 1 139 ? -8.759 -2.339 -1.694 1.00 87.00 139 LYS A C 1
ATOM 1010 O O . LYS A 1 139 ? -7.735 -1.925 -1.150 1.00 87.00 139 LYS A O 1
ATOM 1015 N N . ARG A 1 140 ? -9.978 -1.857 -1.460 1.00 87.62 140 ARG A N 1
ATOM 1016 C CA . ARG A 1 140 ? -10.262 -0.795 -0.490 1.00 87.62 140 ARG A CA 1
ATOM 1017 C C . ARG A 1 140 ? -10.016 -1.298 0.938 1.00 87.62 140 ARG A C 1
ATOM 1019 O O . ARG A 1 140 ? -10.406 -2.429 1.236 1.00 87.62 140 ARG A O 1
ATOM 1026 N N . LEU A 1 141 ? -9.358 -0.493 1.774 1.00 86.06 141 LEU A N 1
ATOM 1027 C CA . LEU A 1 141 ? -9.156 -0.745 3.211 1.00 86.06 141 LEU A CA 1
ATOM 1028 C C . LEU A 1 141 ? -10.388 -0.371 4.041 1.00 86.06 141 LEU A C 1
ATOM 1030 O O . LEU A 1 141 ? -11.060 0.613 3.663 1.00 86.06 141 LEU A O 1
#

Foldseek 3Di:
DDLLVLVVVLQVQLCVVVVDGQPCLLPDAAFDKAAADDDADQAPPRFHFQAQRPDPPPPRTDTNVSCPSVNVSSVVRHDGRPDDQDPDNRRDFMWTHNHSPKIKGKHKDAAFDPQQDDPPDPFRHWDGPPVGRITITIDTD

Mean predicted aligned error: 6.8 Å

pLDDT: mean 78.83, std 13.61, range [45.25, 96.19]

Radius of gyration: 14.17 Å; Cα contacts (8 Å, |Δi|>4): 306; chai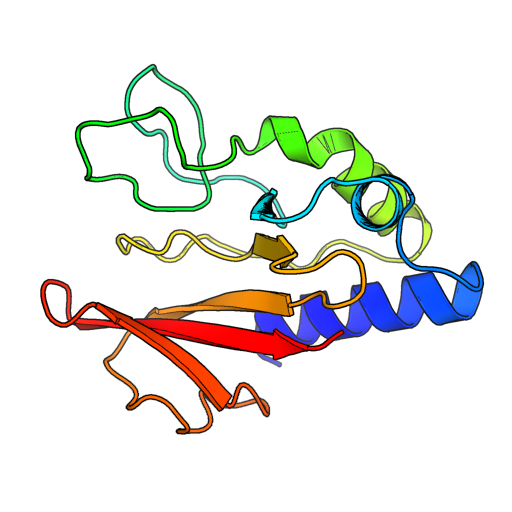ns: 1; bounding box: 33×30×41 Å

Sequence (141 aa):
MTVGNQWYKLFKQYEAINGNLPSQIAAAPANTRLCLGTGFPIGNGGVARCQDVIIPSSLSSPAEADSDGLMAELRTVSELPSSKPIPSRVTGPYIFKPTLTDYYVVIGVDGSYSIGADCGGGYISGFVDTANNGSACSKRL

Nearest PDB structures (foldseek):
  8fao-assembly1_E  TM=2.208E-01  e=6.064E+00  Lactobacillus gasseri
  6m22-assembly1_B  TM=1.789E-01  e=6.064E+00  Homo sapiens

Solvent-accessible surface area (backbone atoms only — not comparable to full-atom values): 7900 Å² total; per-residue (Å²): 132,49,66,59,57,48,50,50,50,52,49,54,50,41,22,71,74,68,76,43,66,59,65,66,65,64,72,40,58,58,65,39,58,36,31,49,62,63,81,39,59,68,27,79,91,80,42,35,25,29,34,55,61,81,54,92,72,76,84,77,54,39,38,40,74,80,17,48,69,50,54,55,58,52,52,77,74,42,86,78,63,87,43,73,47,50,97,51,57,45,21,22,33,28,41,41,21,75,41,82,85,47,42,26,48,33,26,45,42,90,45,70,54,60,76,59,46,66,76,75,78,75,20,40,41,60,50,61,39,78,92,73,46,23,19,40,36,24,34,76,113